Protein AF-A0A8I1MR79-F1 (afdb_monomer)

Nearest PDB structures (foldseek):
  5c51-assembly1_B  TM=3.462E-01  e=1.597E+00  Homo sapiens
  7t28-assembly1_A-2  TM=2.365E-01  e=3.158E+00  Bacillus phage BSP38
  7eot-assembly1_D  TM=2.233E-01  e=5.450E+00  Homo sapiens

Foldseek 3Di:
DDDQDPVNVVVVVVVVVVVVCVVCVVLVVLLDDDDDDDDDDDPPDPPVCPPAFEAEEEDDDDDPSHDPVSVVVVVVVSVVPPGPYYHYHYPDDDDDDD

Structure (mmCIF, N/CA/C/O backbone):
data_AF-A0A8I1MR79-F1
#
_entry.id   AF-A0A8I1MR79-F1
#
loop_
_atom_site.group_PDB
_atom_site.id
_atom_site.type_symbol
_atom_site.label_atom_id
_atom_site.label_alt_id
_atom_site.label_comp_id
_atom_site.label_asym_id
_atom_site.label_entity_id
_atom_site.label_seq_id
_atom_site.pdbx_PDB_ins_code
_atom_site.Cartn_x
_atom_site.Cartn_y
_atom_site.Cartn_z
_atom_site.occupancy
_atom_site.B_iso_or_equiv
_atom_site.auth_seq_id
_atom_site.auth_comp_id
_atom_site.auth_asym_id
_atom_site.auth_atom_id
_atom_site.pdbx_PDB_model_num
ATOM 1 N N . MET A 1 1 ? 36.208 -1.123 -41.634 1.00 49.72 1 MET A N 1
ATOM 2 C CA . MET A 1 1 ? 35.415 -1.433 -40.419 1.00 49.72 1 MET A CA 1
ATOM 3 C C . MET A 1 1 ? 36.197 -0.966 -39.194 1.00 49.72 1 MET A C 1
ATOM 5 O O . MET A 1 1 ? 37.221 -1.564 -38.886 1.00 49.72 1 MET A O 1
ATOM 9 N N . GLN A 1 2 ? 35.803 0.132 -38.538 1.00 63.72 2 GLN A N 1
ATOM 10 C CA . GLN A 1 2 ? 36.476 0.576 -37.308 1.00 63.72 2 GLN A CA 1
ATOM 11 C C . GLN A 1 2 ? 36.187 -0.42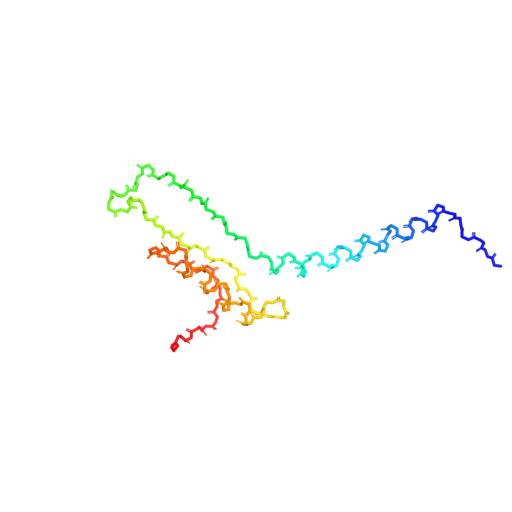8 -36.180 1.00 63.72 2 GLN A C 1
ATOM 13 O O . GLN A 1 2 ? 35.030 -0.647 -35.829 1.00 63.72 2 GLN A O 1
ATOM 18 N N . ARG A 1 3 ? 37.225 -1.069 -35.624 1.00 71.50 3 ARG A N 1
ATOM 19 C CA . ARG A 1 3 ? 37.076 -1.970 -34.470 1.00 71.50 3 ARG A CA 1
ATOM 20 C C . ARG A 1 3 ? 36.629 -1.158 -33.254 1.00 71.50 3 ARG A C 1
ATOM 22 O O . ARG A 1 3 ? 37.346 -0.269 -32.799 1.00 71.50 3 ARG A O 1
ATOM 29 N N . VAL A 1 4 ? 35.461 -1.482 -32.706 1.00 75.62 4 VAL A N 1
ATOM 30 C CA . VAL A 1 4 ? 35.004 -0.916 -31.434 1.00 75.62 4 VAL A CA 1
ATOM 31 C C . VAL A 1 4 ? 35.980 -1.360 -30.342 1.00 75.62 4 VAL A C 1
ATOM 33 O O . VAL A 1 4 ? 36.216 -2.550 -30.142 1.00 75.62 4 VAL A O 1
ATOM 36 N N . SER A 1 5 ? 36.591 -0.398 -29.647 1.00 88.62 5 SER A N 1
ATOM 37 C CA . SER A 1 5 ? 37.452 -0.688 -28.495 1.00 88.62 5 SER A CA 1
ATOM 38 C C . SER A 1 5 ? 36.642 -1.395 -27.407 1.00 88.62 5 SER A C 1
ATOM 40 O O . SER A 1 5 ? 35.521 -0.976 -27.116 1.00 88.62 5 SER A O 1
ATOM 42 N N . ARG A 1 6 ? 37.222 -2.414 -26.754 1.00 88.88 6 ARG A N 1
ATOM 43 C CA . ARG A 1 6 ? 36.589 -3.148 -25.637 1.00 88.88 6 ARG A CA 1
ATOM 44 C C . ARG A 1 6 ? 35.997 -2.202 -24.585 1.00 88.88 6 ARG A C 1
ATOM 46 O O . ARG A 1 6 ? 34.902 -2.444 -24.100 1.00 88.88 6 ARG A O 1
ATOM 53 N N . ARG A 1 7 ? 36.676 -1.083 -24.296 1.00 87.38 7 ARG A N 1
ATOM 54 C CA . ARG A 1 7 ? 36.195 -0.051 -23.359 1.00 87.38 7 ARG A CA 1
ATOM 55 C C . ARG A 1 7 ? 34.916 0.638 -23.839 1.00 87.38 7 ARG A C 1
ATOM 57 O O . ARG A 1 7 ? 34.013 0.854 -23.043 1.00 87.38 7 ARG A O 1
ATOM 64 N N . LYS A 1 8 ? 34.825 0.954 -25.136 1.00 87.88 8 LYS A N 1
ATOM 65 C CA . LYS A 1 8 ? 33.624 1.555 -25.738 1.00 87.88 8 LYS A CA 1
ATOM 66 C C . LYS A 1 8 ? 32.466 0.560 -25.763 1.00 87.88 8 LYS A C 1
ATOM 68 O O . LYS A 1 8 ? 31.358 0.938 -25.418 1.00 87.88 8 LYS A O 1
ATOM 73 N N . PHE A 1 9 ? 32.739 -0.704 -26.088 1.00 90.50 9 PHE A N 1
ATOM 74 C CA . PHE A 1 9 ? 31.735 -1.769 -26.076 1.00 90.50 9 PHE A CA 1
ATOM 75 C C . PHE A 1 9 ? 31.163 -2.009 -24.670 1.00 90.50 9 PHE A C 1
ATOM 77 O O . PHE A 1 9 ? 29.950 -2.001 -24.488 1.00 90.50 9 PHE A O 1
ATOM 84 N N . VAL A 1 10 ? 32.028 -2.135 -23.655 1.00 93.88 10 VAL A N 1
ATOM 85 C CA . VAL A 1 10 ? 31.600 -2.260 -22.250 1.00 93.88 10 VAL A CA 1
ATOM 86 C C . VAL A 1 10 ? 30.831 -1.017 -21.802 1.00 93.88 10 VAL A C 1
ATOM 88 O O . VAL A 1 10 ? 29.766 -1.148 -21.208 1.00 93.88 10 VAL A O 1
ATOM 91 N N . GLY A 1 11 ? 31.318 0.182 -22.135 1.00 93.69 11 GLY A N 1
ATOM 92 C CA . GLY A 1 11 ? 30.618 1.431 -21.826 1.00 93.69 11 GLY A CA 1
ATOM 93 C C . GLY A 1 11 ? 29.222 1.509 -22.454 1.00 93.69 11 GLY A C 1
ATOM 94 O O . GLY A 1 11 ? 28.282 1.939 -21.794 1.00 93.69 11 GLY A O 1
ATOM 95 N N . GLN A 1 12 ? 29.058 1.035 -23.692 1.00 93.31 12 GLN A N 1
ATOM 96 C CA . GLN A 1 12 ? 27.758 0.969 -24.366 1.00 93.31 12 GLN A CA 1
ATOM 97 C C . GLN A 1 12 ? 26.809 -0.024 -23.694 1.00 93.31 12 GLN A C 1
ATOM 99 O O . GLN A 1 12 ? 25.655 0.322 -23.461 1.00 93.31 12 GLN A O 1
ATOM 104 N N . ILE A 1 13 ? 27.287 -1.221 -23.335 1.00 96.12 13 ILE A N 1
ATOM 105 C CA . ILE A 1 13 ? 26.470 -2.206 -22.609 1.00 96.12 13 ILE A CA 1
ATOM 106 C C . ILE A 1 13 ? 26.017 -1.637 -21.265 1.00 96.12 13 ILE A C 1
ATOM 108 O O . ILE A 1 13 ? 24.831 -1.685 -20.953 1.00 96.12 13 ILE A O 1
ATOM 112 N N . LEU A 1 14 ? 26.934 -1.056 -20.485 1.00 95.69 14 LEU A N 1
ATOM 113 C CA . LEU A 1 14 ? 26.595 -0.450 -19.196 1.00 95.69 14 LEU A CA 1
ATOM 114 C C . LEU A 1 14 ? 25.583 0.691 -19.355 1.00 95.69 14 LEU A C 1
ATOM 116 O O . LEU A 1 14 ? 24.629 0.766 -18.585 1.00 95.69 14 LEU A O 1
ATOM 120 N N . GLY A 1 15 ? 25.751 1.531 -20.380 1.00 95.75 15 GLY A N 1
ATOM 121 C CA . GLY A 1 15 ? 24.813 2.607 -20.694 1.00 95.75 15 GLY A CA 1
ATOM 122 C C . GLY A 1 15 ? 23.410 2.094 -21.025 1.00 95.75 15 GLY A C 1
ATOM 123 O O . GLY A 1 15 ? 22.434 2.564 -20.445 1.00 95.75 15 GLY A O 1
ATOM 124 N N . VAL A 1 16 ? 23.297 1.093 -21.904 1.00 95.94 16 VAL A N 1
ATOM 125 C CA . VAL A 1 16 ? 22.002 0.494 -22.278 1.00 95.94 16 VAL A CA 1
ATOM 126 C C . VAL A 1 16 ? 21.325 -0.160 -21.074 1.00 95.94 16 VAL A C 1
ATOM 128 O O . VAL A 1 16 ? 20.128 0.042 -20.855 1.00 95.94 16 VAL A O 1
ATOM 131 N N . THR A 1 17 ? 22.078 -0.901 -20.261 1.00 95.06 17 THR A N 1
ATOM 132 C CA . THR A 1 17 ? 21.553 -1.534 -19.047 1.00 95.06 17 THR A CA 1
ATOM 133 C C . THR A 1 17 ? 21.031 -0.494 -18.058 1.00 95.06 17 THR A C 1
ATOM 135 O O . THR A 1 17 ? 19.923 -0.647 -17.549 1.00 95.06 17 THR A O 1
ATOM 138 N N . ALA A 1 18 ? 21.779 0.589 -17.825 1.00 94.81 18 ALA A N 1
ATOM 139 C CA . ALA A 1 18 ? 21.365 1.656 -16.916 1.00 94.81 18 ALA A CA 1
ATOM 140 C C . ALA A 1 18 ? 20.074 2.347 -17.385 1.00 94.81 18 ALA A C 1
ATOM 142 O O . ALA A 1 18 ? 19.155 2.530 -16.589 1.00 94.81 18 ALA A O 1
ATOM 143 N N . ILE A 1 19 ? 19.968 2.667 -18.680 1.00 95.75 19 ILE A N 1
ATOM 144 C CA . ILE A 1 19 ? 18.758 3.270 -19.263 1.00 95.75 19 ILE A CA 1
ATOM 145 C C . ILE A 1 19 ? 17.559 2.330 -19.112 1.00 95.75 19 ILE A C 1
ATOM 147 O O . ILE A 1 19 ? 16.478 2.759 -18.71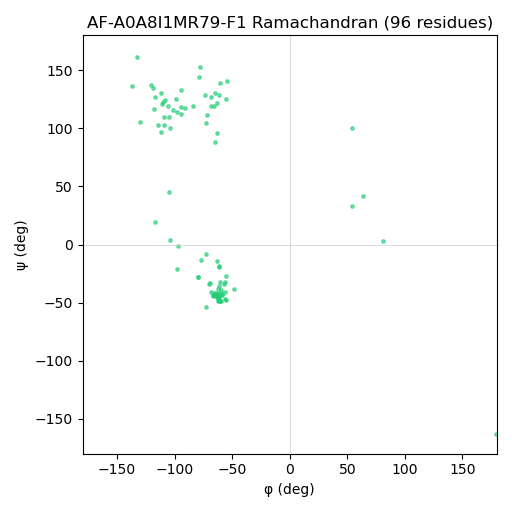1 1.00 95.75 19 ILE A O 1
ATOM 151 N N . THR A 1 20 ? 17.753 1.042 -19.396 1.00 93.81 20 THR A N 1
ATOM 152 C CA . THR A 1 20 ? 16.687 0.036 -19.305 1.00 93.81 20 THR A CA 1
ATOM 153 C C . THR A 1 20 ? 16.205 -0.130 -17.865 1.00 93.81 20 THR A C 1
ATOM 155 O O . THR A 1 20 ? 15.001 -0.143 -17.618 1.00 93.81 20 THR A O 1
ATOM 158 N N . ALA A 1 21 ? 17.129 -0.204 -16.904 1.00 91.38 21 ALA A N 1
ATOM 159 C CA . ALA A 1 21 ? 16.796 -0.284 -15.486 1.00 91.38 21 ALA A CA 1
ATOM 160 C C . ALA A 1 21 ? 16.035 0.963 -15.016 1.00 91.38 21 ALA A C 1
ATOM 162 O O . ALA A 1 21 ? 15.004 0.840 -14.359 1.00 91.38 21 ALA A O 1
ATOM 163 N N . PHE A 1 22 ? 16.492 2.154 -15.409 1.00 91.44 22 PHE A N 1
ATOM 164 C CA . PHE A 1 22 ? 15.841 3.413 -15.054 1.00 91.44 22 PHE A CA 1
ATOM 165 C C . PHE A 1 22 ? 14.422 3.517 -15.629 1.00 91.44 22 PHE A C 1
ATOM 167 O O . PHE A 1 22 ? 13.497 3.901 -14.920 1.00 91.44 22 PHE A O 1
ATOM 174 N N . ALA A 1 23 ? 14.222 3.117 -16.887 1.00 88.88 23 ALA A N 1
ATOM 175 C CA . ALA A 1 23 ? 12.902 3.103 -17.514 1.00 88.88 23 ALA A CA 1
ATOM 176 C C . ALA A 1 23 ? 11.968 2.029 -16.920 1.00 88.88 23 ALA A C 1
ATOM 178 O O . ALA A 1 23 ? 10.758 2.235 -16.843 1.00 88.88 23 ALA A O 1
ATOM 179 N N . GLY A 1 24 ? 12.515 0.886 -16.496 1.00 85.62 24 GLY A N 1
ATOM 180 C CA . GLY A 1 24 ? 11.750 -0.214 -15.906 1.00 85.62 24 GLY A CA 1
ATOM 181 C C . GLY A 1 24 ? 11.385 -0.010 -14.433 1.00 85.62 24 GLY A C 1
ATOM 182 O O . GLY A 1 24 ? 10.354 -0.519 -13.989 1.00 85.62 24 GLY A O 1
ATOM 183 N N . TYR A 1 25 ? 12.190 0.747 -13.681 1.00 83.81 25 TYR A N 1
ATOM 184 C CA . TYR A 1 25 ? 12.022 0.925 -12.237 1.00 83.81 25 TYR A CA 1
ATOM 185 C C . TYR A 1 25 ? 10.630 1.443 -11.833 1.00 83.81 25 TYR A C 1
ATOM 187 O O . TYR A 1 25 ? 10.010 0.807 -10.984 1.00 83.81 25 TYR A O 1
ATOM 195 N N . PRO A 1 26 ? 10.051 2.492 -12.456 1.00 77.50 26 PRO A N 1
ATOM 196 C CA . PRO A 1 26 ? 8.721 2.976 -12.077 1.00 77.50 26 PRO A CA 1
ATOM 197 C C . PRO A 1 26 ? 7.613 1.930 -12.268 1.00 77.50 26 PRO A C 1
ATOM 199 O O . PRO A 1 26 ? 6.679 1.848 -11.472 1.00 77.50 26 PRO A O 1
ATOM 202 N N . VAL A 1 27 ? 7.717 1.097 -13.309 1.00 79.44 27 VAL A N 1
ATOM 203 C CA . VAL A 1 27 ? 6.750 0.020 -13.587 1.00 79.44 27 VAL A CA 1
ATOM 204 C C . VAL A 1 27 ? 6.862 -1.100 -12.554 1.00 79.44 27 VAL A C 1
ATOM 206 O O . VAL A 1 27 ? 5.86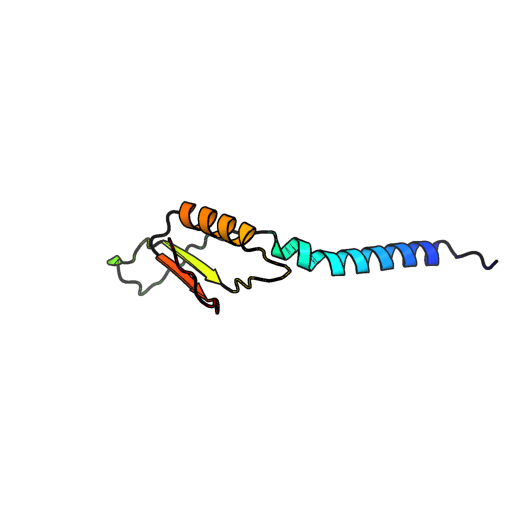3 -1.731 -12.211 1.00 79.44 27 VAL A O 1
ATOM 209 N N . TRP A 1 28 ? 8.075 -1.358 -12.068 1.00 79.56 28 TRP A N 1
ATOM 210 C CA . TRP A 1 28 ? 8.317 -2.323 -11.006 1.00 79.56 28 TRP A CA 1
ATOM 211 C C . TRP A 1 28 ? 7.837 -1.782 -9.654 1.00 79.56 28 TRP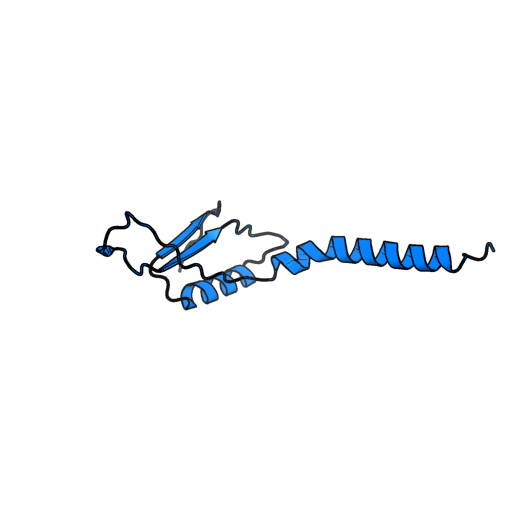 A C 1
ATOM 213 O O . TRP A 1 28 ? 6.993 -2.413 -9.024 1.00 79.56 28 TRP A O 1
ATOM 223 N N . GLU A 1 29 ? 8.280 -0.590 -9.254 1.00 77.44 29 GLU A N 1
ATOM 224 C CA . GLU A 1 29 ? 7.977 0.036 -7.959 1.00 77.44 29 GLU A CA 1
ATOM 225 C C . GLU A 1 29 ? 6.465 0.164 -7.717 1.00 77.44 29 GLU A C 1
ATOM 227 O O . GLU A 1 29 ? 5.946 -0.264 -6.689 1.00 77.44 29 GLU A O 1
ATOM 232 N N . THR A 1 30 ? 5.716 0.643 -8.715 1.00 71.00 30 THR A N 1
ATOM 233 C CA . THR A 1 30 ? 4.256 0.856 -8.610 1.00 71.00 30 THR A CA 1
ATOM 234 C C . THR A 1 30 ? 3.439 -0.420 -8.374 1.00 71.00 30 THR A C 1
ATOM 236 O O . THR A 1 30 ? 2.266 -0.344 -8.003 1.00 71.00 30 THR A O 1
ATOM 239 N N . ARG A 1 31 ? 4.036 -1.602 -8.568 1.00 74.62 31 ARG A N 1
ATOM 240 C CA . ARG A 1 31 ? 3.387 -2.908 -8.366 1.00 74.62 31 ARG A CA 1
ATOM 241 C C . ARG A 1 31 ? 3.672 -3.538 -7.003 1.00 74.62 31 ARG A C 1
ATOM 243 O O . ARG A 1 31 ? 3.149 -4.619 -6.735 1.00 74.62 31 ARG A O 1
ATOM 250 N N . HIS A 1 32 ? 4.473 -2.896 -6.156 1.00 78.12 32 HIS A N 1
ATOM 251 C CA . HIS A 1 32 ? 4.823 -3.418 -4.838 1.00 78.12 32 HIS A CA 1
ATOM 252 C C . HIS A 1 32 ? 4.049 -2.669 -3.753 1.00 78.12 32 HIS A C 1
ATOM 254 O O . HIS A 1 32 ? 4.408 -1.568 -3.348 1.00 78.12 32 HIS A O 1
ATOM 260 N N . LEU A 1 33 ? 2.964 -3.275 -3.260 1.00 80.00 33 LEU A N 1
ATOM 261 C CA . LEU A 1 33 ? 2.264 -2.766 -2.083 1.00 80.00 33 LEU A CA 1
ATOM 262 C C . LEU A 1 33 ? 3.120 -3.015 -0.836 1.00 80.00 33 LEU A C 1
ATOM 264 O O . LEU A 1 33 ? 3.270 -4.156 -0.394 1.00 80.00 33 LEU A O 1
ATOM 268 N N . LEU A 1 34 ? 3.626 -1.942 -0.239 1.00 86.00 34 LEU A N 1
ATOM 269 C CA . LEU A 1 34 ? 4.309 -1.987 1.049 1.00 86.00 34 LEU A CA 1
ATOM 270 C C . LEU A 1 34 ? 3.321 -1.677 2.178 1.00 86.00 34 LEU A C 1
ATOM 272 O O . LEU A 1 34 ? 2.549 -0.724 2.103 1.00 86.00 34 LEU A O 1
ATOM 276 N N . ILE A 1 35 ? 3.345 -2.491 3.236 1.00 89.56 35 ILE A N 1
ATOM 277 C CA . ILE A 1 35 ? 2.518 -2.295 4.432 1.00 89.56 35 ILE A CA 1
ATOM 278 C C . ILE A 1 35 ? 3.433 -1.869 5.572 1.00 89.56 35 ILE A C 1
ATOM 280 O O . ILE A 1 35 ? 4.104 -2.700 6.184 1.00 89.56 35 ILE A O 1
ATOM 284 N N . ASN A 1 36 ? 3.419 -0.576 5.881 1.00 91.69 36 ASN A N 1
ATOM 285 C CA . ASN A 1 36 ? 4.194 -0.017 6.980 1.00 91.69 36 ASN A CA 1
ATOM 286 C C . ASN A 1 36 ? 3.320 0.061 8.235 1.00 91.69 36 ASN A C 1
ATOM 288 O O . ASN A 1 36 ? 2.301 0.749 8.249 1.00 91.69 36 ASN A O 1
ATOM 292 N N . ARG A 1 37 ? 3.710 -0.654 9.296 1.00 92.69 37 ARG A N 1
ATOM 293 C CA . ARG A 1 37 ? 3.040 -0.594 10.602 1.00 92.69 37 ARG A CA 1
ATOM 294 C C . ARG A 1 37 ? 3.807 0.361 11.505 1.00 92.69 37 ARG A C 1
ATOM 296 O O . ARG A 1 37 ? 4.948 0.082 11.859 1.00 92.69 37 ARG A O 1
ATOM 303 N N . LEU A 1 38 ? 3.178 1.474 11.860 1.00 93.44 38 LEU A N 1
ATOM 304 C CA . LEU A 1 38 ? 3.771 2.511 12.697 1.00 93.44 38 LEU A CA 1
ATOM 305 C C . LEU A 1 38 ? 2.973 2.632 13.993 1.00 93.44 38 LEU A C 1
ATOM 307 O O . LEU A 1 38 ? 1.757 2.812 13.958 1.00 93.44 38 LEU A O 1
ATOM 311 N N . SER A 1 39 ? 3.667 2.555 15.125 1.00 93.19 39 SER A N 1
ATOM 312 C CA . SER A 1 39 ? 3.100 2.874 16.435 1.00 93.19 39 SER A CA 1
ATOM 313 C C . SER A 1 39 ? 3.417 4.329 16.752 1.00 93.19 39 SER A C 1
ATOM 315 O O . SER A 1 39 ? 4.580 4.687 16.930 1.00 93.19 39 SER A O 1
ATOM 317 N N . VAL A 1 40 ? 2.391 5.174 16.792 1.00 92.31 40 VAL A N 1
ATOM 318 C CA . VAL A 1 40 ? 2.534 6.615 17.032 1.00 92.31 40 VAL A CA 1
ATOM 319 C C . VAL A 1 40 ? 2.078 6.921 18.456 1.00 92.31 40 VAL A C 1
ATOM 321 O O . VAL A 1 40 ? 0.921 6.692 18.799 1.00 92.31 40 VAL A O 1
ATOM 324 N N . ALA A 1 41 ? 2.978 7.447 19.289 1.00 91.62 41 ALA A N 1
ATOM 325 C CA . ALA A 1 41 ? 2.631 7.926 20.624 1.00 91.62 41 ALA A CA 1
ATOM 326 C C . ALA A 1 41 ? 2.100 9.362 20.537 1.00 91.62 41 ALA A C 1
ATOM 328 O O . ALA A 1 41 ? 2.804 10.268 20.093 1.00 91.62 41 ALA A O 1
ATOM 329 N N . LEU A 1 42 ? 0.855 9.570 20.964 1.00 91.94 42 LEU A N 1
ATOM 330 C CA . LEU A 1 42 ? 0.192 10.872 20.951 1.00 91.94 42 LEU A CA 1
ATOM 331 C C . LEU A 1 42 ? -0.064 11.325 22.399 1.00 91.94 42 LEU A C 1
ATOM 333 O O . LEU A 1 42 ? -1.018 10.852 23.013 1.00 91.94 42 LEU A O 1
ATOM 337 N N . PRO A 1 43 ? 0.738 12.257 22.956 1.00 90.75 43 PRO A N 1
ATOM 338 C CA . PRO A 1 43 ? 0.671 12.629 24.379 1.00 90.75 43 PRO A CA 1
ATOM 339 C C . PRO A 1 43 ? -0.664 13.220 24.847 1.00 90.75 43 PRO A C 1
ATOM 341 O O . PRO A 1 43 ? -0.921 13.293 26.041 1.00 90.75 43 PRO A O 1
ATOM 344 N N . ARG A 1 44 ? -1.493 13.697 23.914 1.00 93.44 44 ARG A N 1
ATOM 345 C CA . ARG A 1 44 ? -2.792 14.334 24.189 1.00 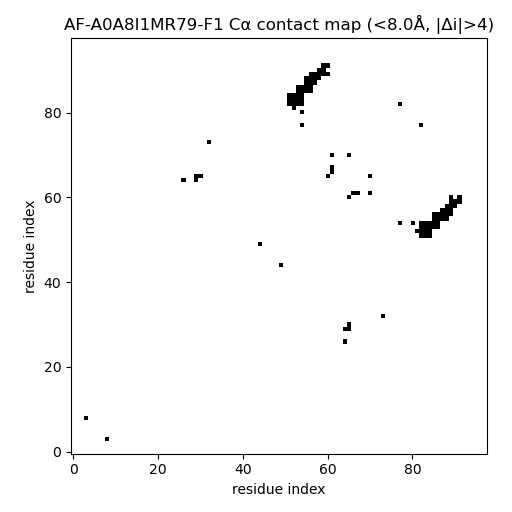93.44 44 ARG A CA 1
ATOM 346 C C . ARG A 1 44 ? -3.963 13.555 23.590 1.00 93.44 44 ARG A C 1
ATOM 348 O O . ARG A 1 44 ? -5.018 14.135 23.348 1.00 93.44 44 ARG A O 1
ATOM 355 N N . LEU A 1 45 ? -3.761 12.278 23.272 1.00 91.62 45 LEU A N 1
ATOM 356 C CA . LEU A 1 45 ? -4.830 11.441 22.743 1.00 91.62 45 LEU A CA 1
ATOM 357 C C . LEU A 1 45 ? -5.805 11.081 23.876 1.00 91.62 45 LEU A C 1
ATOM 359 O O . LEU A 1 45 ? -5.349 10.608 24.916 1.00 91.62 45 LEU A O 1
ATOM 363 N N . PRO A 1 46 ? -7.122 11.287 23.697 1.00 93.81 46 PRO A N 1
ATOM 364 C CA . PRO A 1 46 ? -8.116 10.813 24.653 1.00 93.81 46 PRO A CA 1
ATOM 365 C C . PRO A 1 46 ? -7.970 9.310 24.905 1.00 93.81 46 PRO A C 1
ATOM 367 O O . PRO A 1 46 ? -7.760 8.548 23.961 1.00 93.81 46 PRO A O 1
ATOM 370 N N . GLU A 1 47 ? -8.139 8.872 26.155 1.00 90.38 47 GLU A N 1
ATOM 371 C CA . GLU A 1 47 ? -8.009 7.453 26.527 1.00 90.38 47 GLU A CA 1
ATOM 372 C C . GLU A 1 47 ? -8.943 6.541 25.721 1.00 90.38 47 GLU A C 1
ATOM 374 O O . GLU A 1 47 ? -8.567 5.423 25.377 1.00 90.38 47 GLU A O 1
ATOM 379 N N . SER A 1 48 ? -10.122 7.043 25.338 1.00 92.75 48 SER A N 1
ATOM 380 C CA . SER A 1 48 ? -11.090 6.326 24.500 1.00 92.75 48 SER A CA 1
ATOM 381 C C . SER A 1 48 ? -10.573 5.966 23.103 1.00 92.75 48 SER A C 1
ATOM 383 O O . SER A 1 48 ? -11.143 5.091 22.459 1.00 92.75 48 SER A O 1
ATOM 385 N N . LEU A 1 49 ? -9.514 6.628 22.626 1.00 90.81 49 LEU A N 1
ATOM 386 C CA . LEU A 1 49 ? -8.866 6.357 21.339 1.00 90.81 49 LEU A CA 1
ATOM 387 C C . LEU A 1 49 ? -7.541 5.596 21.501 1.00 90.81 49 LEU A C 1
ATOM 389 O O . LEU A 1 49 ? -6.834 5.366 20.517 1.00 90.81 49 LEU A O 1
ATOM 393 N N . SER A 1 50 ? -7.181 5.204 22.726 1.00 91.88 50 SER A N 1
ATOM 394 C CA . SER A 1 50 ? -5.986 4.404 22.976 1.00 91.88 50 SER A CA 1
ATOM 395 C C . SER A 1 50 ? -6.089 3.052 22.268 1.00 91.88 50 SER A C 1
ATOM 397 O O . SER A 1 50 ? -7.078 2.335 22.398 1.00 91.88 50 SER A O 1
ATOM 399 N N . GLY A 1 51 ? -5.059 2.706 21.495 1.00 91.38 51 GLY A N 1
ATOM 400 C CA . GLY A 1 51 ? -5.021 1.461 20.724 1.00 91.38 51 GLY A CA 1
ATOM 401 C C . GLY A 1 51 ? -5.782 1.489 19.394 1.00 91.38 51 GLY A C 1
ATOM 402 O O . GLY A 1 51 ? -5.786 0.464 18.712 1.00 91.38 51 GLY A O 1
ATOM 403 N N . LEU A 1 52 ? -6.361 2.632 19.000 1.00 92.81 52 LEU A N 1
ATOM 404 C CA . LEU A 1 52 ? -7.018 2.809 17.703 1.00 92.81 52 LEU A CA 1
ATOM 405 C C . LEU A 1 52 ? -6.070 2.453 16.547 1.00 92.81 52 LEU A C 1
ATOM 407 O O . LEU A 1 52 ? -4.986 3.028 16.409 1.00 92.81 52 LEU A O 1
ATOM 411 N N . LYS A 1 53 ? -6.500 1.540 15.674 1.00 93.00 53 LYS A N 1
ATOM 412 C CA . LYS A 1 53 ? -5.762 1.137 14.473 1.00 93.00 53 LYS A CA 1
ATOM 413 C C . LYS A 1 53 ? -6.347 1.815 13.246 1.00 93.00 53 LYS A C 1
ATOM 415 O O . LYS A 1 53 ? -7.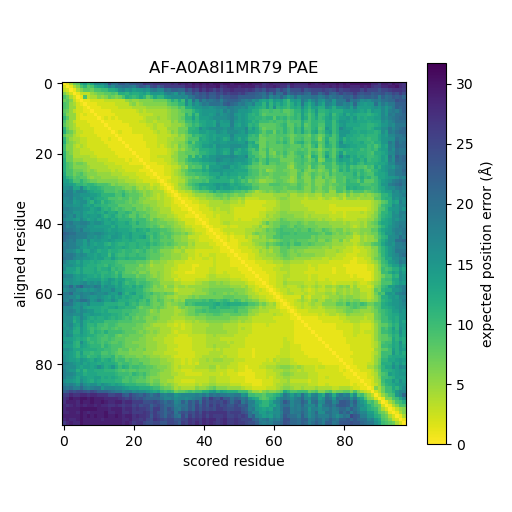467 1.524 12.834 1.00 93.00 53 LYS A O 1
ATOM 420 N N . ILE A 1 54 ? -5.550 2.671 12.613 1.00 92.00 54 ILE A N 1
ATOM 421 C CA . ILE A 1 54 ? -5.932 3.363 11.380 1.00 92.00 54 ILE A CA 1
ATOM 422 C C . ILE A 1 54 ? -5.134 2.784 10.212 1.00 92.00 54 ILE A C 1
ATOM 424 O O . ILE A 1 54 ? -3.903 2.783 10.235 1.00 92.00 54 ILE A O 1
ATOM 428 N N . ALA A 1 55 ? -5.827 2.322 9.173 1.00 92.69 55 ALA A N 1
ATOM 429 C CA . ALA A 1 55 ? -5.221 2.056 7.875 1.00 92.69 55 ALA A CA 1
ATOM 430 C C . ALA A 1 55 ? -5.321 3.320 7.015 1.00 92.69 55 ALA A C 1
ATOM 432 O O . ALA A 1 55 ? -6.417 3.784 6.708 1.00 92.69 55 ALA A O 1
ATOM 433 N N . PHE A 1 56 ? -4.178 3.879 6.628 1.00 91.19 56 PHE A N 1
ATOM 434 C CA . PHE A 1 56 ? -4.111 5.081 5.802 1.00 91.19 56 PHE A CA 1
ATOM 435 C C . PHE A 1 56 ? -3.602 4.729 4.405 1.00 91.19 56 PHE A C 1
ATOM 437 O O . PHE A 1 56 ? -2.516 4.167 4.269 1.00 91.19 56 PHE A O 1
ATOM 444 N N . LEU A 1 57 ? -4.385 5.046 3.375 1.00 88.50 57 LEU A N 1
ATOM 445 C CA . LEU A 1 57 ? -4.005 4.867 1.978 1.00 88.50 57 LEU A CA 1
ATOM 446 C C . LEU A 1 57 ? -3.995 6.238 1.302 1.00 88.50 57 LEU A C 1
ATOM 448 O O . LEU A 1 57 ? -4.935 7.017 1.449 1.00 88.50 57 LEU A O 1
ATOM 452 N N . ALA A 1 58 ? -2.959 6.520 0.524 1.00 85.88 58 ALA A N 1
ATOM 453 C CA . ALA A 1 58 ? -2.802 7.776 -0.201 1.00 85.88 58 ALA A CA 1
ATOM 454 C C . ALA A 1 58 ? -2.401 7.513 -1.656 1.00 85.88 58 ALA A C 1
ATOM 456 O O . ALA A 1 58 ? -1.959 6.414 -1.992 1.00 85.88 58 ALA A O 1
ATOM 457 N N . ASP A 1 59 ? -2.595 8.522 -2.509 1.00 81.88 59 ASP A N 1
ATOM 458 C CA . ASP A 1 59 ? -2.074 8.582 -3.882 1.00 81.88 59 ASP A CA 1
ATOM 459 C C . ASP A 1 59 ? -2.427 7.387 -4.785 1.00 81.88 59 ASP A C 1
ATOM 461 O O . ASP A 1 59 ? -1.691 7.026 -5.707 1.00 81.88 59 ASP A O 1
ATOM 465 N N . ILE A 1 60 ? -3.607 6.797 -4.577 1.00 81.00 60 ILE A N 1
ATOM 466 C CA . ILE A 1 60 ? -4.142 5.757 -5.457 1.00 81.00 60 ILE A CA 1
ATOM 467 C C . ILE A 1 60 ? -4.596 6.396 -6.775 1.00 81.00 60 ILE A C 1
ATOM 469 O O . ILE A 1 60 ? -5.665 6.998 -6.851 1.00 81.00 60 ILE A O 1
ATOM 473 N N . HIS A 1 61 ? -3.812 6.205 -7.833 1.00 79.31 61 HIS A N 1
ATOM 474 C CA . HIS A 1 61 ? -4.119 6.697 -9.176 1.00 79.31 61 HIS A CA 1
ATOM 475 C C . HIS A 1 61 ? -4.415 5.530 -10.115 1.00 79.31 61 HIS A C 1
ATOM 477 O O . HIS A 1 61 ? -3.504 4.906 -10.656 1.00 79.31 61 HIS A O 1
ATOM 483 N N . VAL A 1 62 ? -5.698 5.221 -10.313 1.00 80.62 62 VAL A N 1
ATOM 484 C CA . VAL A 1 62 ? -6.114 4.196 -11.282 1.00 80.62 62 VAL A CA 1
ATOM 485 C C . VAL A 1 62 ? -5.819 4.691 -12.6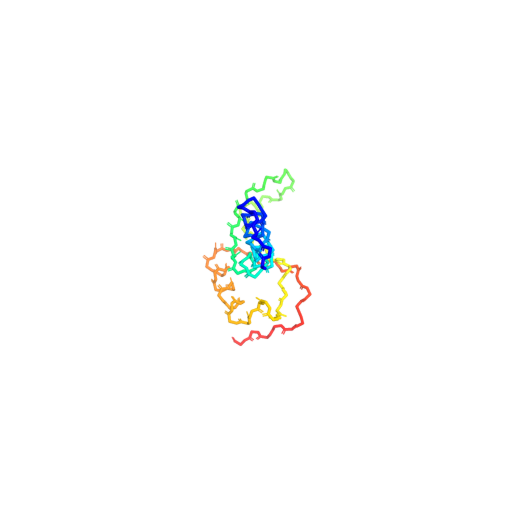98 1.00 80.62 62 VAL A C 1
ATOM 487 O O . VAL A 1 62 ? -6.250 5.775 -13.085 1.00 80.62 62 VAL A O 1
ATOM 490 N N . GLY A 1 63 ? -5.098 3.892 -13.483 1.00 76.25 63 GLY A N 1
ATOM 491 C CA . GLY A 1 63 ? -4.647 4.291 -14.814 1.00 76.25 63 GLY A CA 1
ATOM 492 C C . GLY A 1 63 ? -3.814 3.211 -15.510 1.00 76.25 63 GLY A C 1
ATOM 493 O O . GLY A 1 63 ? -3.829 2.056 -15.083 1.00 76.25 63 GLY A O 1
ATOM 494 N N . PRO A 1 64 ? -3.052 3.563 -16.563 1.00 74.94 64 PRO A N 1
ATOM 495 C CA . PRO A 1 64 ? -2.252 2.608 -17.343 1.00 74.94 64 PRO A CA 1
ATOM 496 C C . PRO A 1 64 ? -1.270 1.773 -16.508 1.00 74.94 64 PRO A C 1
ATOM 498 O O . PRO A 1 64 ? -0.941 0.647 -16.875 1.00 74.94 64 PRO A O 1
ATOM 501 N N . PHE A 1 65 ? -0.824 2.314 -15.372 1.00 72.81 65 PHE A N 1
ATOM 502 C CA . PHE A 1 65 ? 0.150 1.679 -14.485 1.00 72.81 65 PHE A CA 1
ATOM 503 C C . PHE A 1 65 ? -0.487 0.949 -13.291 1.00 72.81 65 PHE A C 1
ATOM 505 O O . PHE A 1 65 ? 0.122 0.024 -12.758 1.00 72.81 65 PHE A O 1
ATOM 512 N N . LEU A 1 66 ? -1.725 1.294 -12.910 1.00 78.25 66 LEU A N 1
ATOM 513 C CA . LEU A 1 66 ? -2.433 0.704 -11.770 1.00 78.25 66 LEU A CA 1
ATOM 514 C C . LEU A 1 66 ? -3.836 0.258 -12.185 1.00 78.25 66 LEU A C 1
ATOM 516 O O . LEU A 1 66 ? -4.752 1.061 -12.373 1.00 78.25 66 LEU A O 1
ATOM 520 N N . SER A 1 67 ? -4.000 -1.056 -12.330 1.00 83.50 67 SER A N 1
ATOM 521 C CA . SER A 1 67 ? -5.261 -1.651 -12.775 1.00 83.50 67 SER A CA 1
ATOM 522 C C . SER A 1 67 ? -6.304 -1.721 -11.657 1.00 83.50 67 SER A C 1
ATOM 524 O O . SER A 1 67 ? -5.979 -1.916 -10.485 1.00 83.50 67 SER A O 1
ATOM 526 N N . VAL A 1 68 ? -7.585 -1.696 -12.034 1.00 86.19 68 VAL A N 1
ATOM 527 C CA . VAL A 1 68 ? -8.707 -1.945 -11.108 1.00 86.19 68 VAL A CA 1
ATOM 528 C C . VAL A 1 68 ? -8.589 -3.317 -10.432 1.00 86.19 68 VAL A C 1
ATOM 530 O O . VAL A 1 68 ? -8.944 -3.470 -9.266 1.00 86.19 68 VAL A O 1
ATOM 533 N N . ARG A 1 69 ? -8.056 -4.326 -11.137 1.00 87.31 69 ARG A N 1
ATOM 534 C CA . ARG A 1 69 ? -7.812 -5.659 -10.568 1.00 87.31 69 ARG A CA 1
ATOM 535 C C . ARG A 1 69 ? -6.799 -5.604 -9.424 1.00 87.31 69 ARG A C 1
ATOM 537 O O . ARG A 1 69 ? -7.035 -6.222 -8.393 1.00 87.31 69 ARG A O 1
ATOM 544 N N . TYR A 1 70 ? -5.702 -4.874 -9.605 1.00 85.88 70 TYR A N 1
ATOM 545 C CA . TYR A 1 70 ? -4.704 -4.685 -8.554 1.00 85.88 70 TYR A CA 1
ATOM 546 C C . TYR A 1 70 ? -5.282 -3.891 -7.380 1.00 85.88 70 TYR A C 1
ATOM 548 O O . TYR A 1 70 ? -5.119 -4.296 -6.236 1.00 85.88 70 TYR A O 1
ATOM 556 N N . LEU A 1 71 ? -6.061 -2.837 -7.651 1.00 87.12 71 LEU A N 1
ATOM 557 C CA . LEU A 1 71 ? -6.745 -2.083 -6.598 1.00 87.12 71 LEU A CA 1
ATOM 558 C C . LEU A 1 71 ? -7.646 -2.977 -5.732 1.00 87.12 71 LEU A C 1
ATOM 560 O O . LEU A 1 71 ? -7.637 -2.838 -4.514 1.00 87.12 71 LEU A O 1
ATOM 564 N N . ARG A 1 72 ? -8.376 -3.932 -6.324 1.00 89.50 72 ARG A N 1
ATOM 565 C CA . ARG A 1 72 ? -9.159 -4.906 -5.542 1.00 89.50 72 ARG A CA 1
ATOM 566 C C . ARG A 1 72 ? -8.280 -5.724 -4.596 1.00 89.50 72 ARG A C 1
ATOM 568 O O . ARG A 1 72 ? -8.624 -5.850 -3.432 1.00 89.50 72 ARG A O 1
ATOM 575 N N . GLN A 1 73 ? -7.116 -6.186 -5.054 1.00 89.81 73 GLN A N 1
ATOM 576 C CA . GLN A 1 73 ? -6.168 -6.908 -4.195 1.00 89.81 73 GLN A CA 1
ATOM 577 C C . GLN A 1 73 ? -5.650 -6.035 -3.044 1.00 89.81 73 GLN A C 1
ATOM 579 O O . GLN A 1 73 ? -5.504 -6.523 -1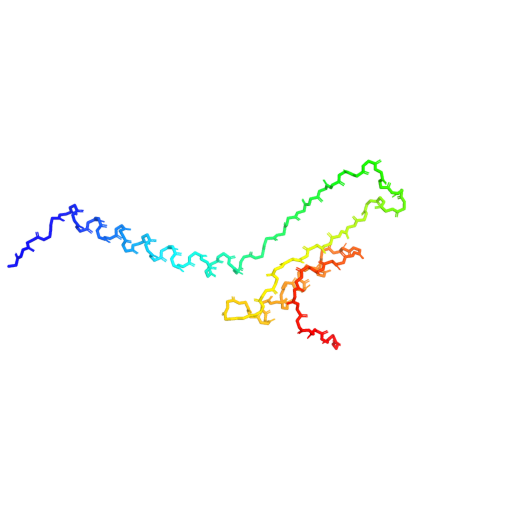.926 1.00 89.81 73 GLN A O 1
ATOM 584 N N . VAL A 1 74 ? -5.399 -4.744 -3.295 1.00 88.69 74 VAL A N 1
ATOM 585 C CA . VAL A 1 74 ? -5.021 -3.786 -2.243 1.00 88.69 74 VAL A CA 1
ATOM 586 C C . VAL A 1 74 ? -6.149 -3.645 -1.220 1.00 88.69 74 VAL A C 1
ATOM 588 O O . VAL A 1 74 ? -5.888 -3.729 -0.023 1.00 88.69 74 VAL A O 1
ATOM 591 N N . VAL A 1 75 ? -7.395 -3.484 -1.676 1.00 89.62 75 VAL A N 1
ATOM 592 C CA . VAL A 1 75 ? -8.581 -3.386 -0.808 1.00 89.62 75 VAL A CA 1
ATOM 593 C C . VAL A 1 75 ? -8.745 -4.645 0.042 1.00 89.62 75 VAL A C 1
ATOM 595 O O . VAL A 1 75 ? -8.867 -4.536 1.259 1.00 89.62 75 VAL A O 1
ATOM 598 N N . ASP A 1 76 ? -8.671 -5.832 -0.561 1.00 91.81 76 ASP A N 1
ATOM 599 C CA . ASP A 1 76 ? -8.765 -7.106 0.160 1.00 91.81 76 ASP A CA 1
ATOM 600 C C . ASP A 1 76 ? -7.665 -7.218 1.224 1.00 91.81 76 ASP A C 1
ATOM 602 O O . ASP A 1 76 ? -7.912 -7.610 2.369 1.00 91.81 76 ASP A O 1
ATOM 606 N N . ARG A 1 77 ? -6.440 -6.805 0.877 1.00 91.19 77 ARG A N 1
ATOM 607 C CA . ARG A 1 77 ? -5.311 -6.825 1.805 1.00 91.19 77 ARG A CA 1
ATOM 608 C C . ARG A 1 77 ? -5.503 -5.847 2.958 1.00 91.19 77 ARG A C 1
ATOM 610 O O . ARG A 1 77 ? -5.237 -6.222 4.096 1.00 91.19 77 ARG A O 1
ATOM 617 N N . VAL A 1 78 ? -5.973 -4.633 2.693 1.00 91.06 78 VAL A N 1
ATOM 618 C CA . VAL A 1 78 ? -6.241 -3.618 3.721 1.00 91.06 78 VAL A CA 1
ATOM 619 C C . VAL A 1 78 ? -7.368 -4.056 4.647 1.00 91.06 78 VAL A C 1
ATOM 621 O O . VAL A 1 78 ? -7.207 -3.974 5.862 1.00 91.06 78 VAL A O 1
ATOM 624 N N . ASN A 1 79 ? -8.453 -4.609 4.104 1.00 91.31 79 ASN A N 1
ATOM 625 C CA . ASN A 1 79 ? -9.555 -5.139 4.906 1.00 91.31 79 ASN A CA 1
ATOM 626 C C . ASN A 1 79 ? -9.088 -6.274 5.835 1.00 91.31 79 ASN A C 1
ATOM 628 O O . ASN A 1 79 ? -9.571 -6.395 6.957 1.00 91.31 79 ASN A O 1
ATOM 632 N N . SER A 1 80 ? -8.087 -7.060 5.420 1.00 92.62 80 SER A N 1
ATOM 633 C CA . SER A 1 80 ? -7.488 -8.104 6.264 1.00 92.62 80 SER A CA 1
ATOM 634 C C . SER A 1 80 ? -6.595 -7.587 7.407 1.00 92.62 80 SER A C 1
ATOM 636 O O . SER A 1 80 ? -6.170 -8.378 8.247 1.00 92.62 80 SER A O 1
ATOM 638 N N . LEU A 1 81 ? -6.284 -6.283 7.474 1.00 90.25 81 LEU A N 1
ATOM 639 C CA . LEU A 1 81 ? -5.405 -5.723 8.513 1.00 90.25 81 LEU A CA 1
ATOM 640 C C . LEU A 1 81 ? -6.083 -5.557 9.878 1.00 90.25 81 LEU A C 1
ATOM 642 O O . LEU A 1 81 ? -5.368 -5.344 10.861 1.00 90.25 81 LEU A O 1
ATOM 646 N N . GLY A 1 82 ? -7.416 -5.652 9.942 1.00 89.75 82 GLY A N 1
ATOM 647 C CA . GLY A 1 82 ? -8.183 -5.449 11.173 1.00 89.75 82 GLY A CA 1
ATOM 648 C C . GLY A 1 82 ? -8.051 -4.026 11.719 1.00 89.75 82 GLY A C 1
ATOM 649 O O . GLY A 1 82 ? -7.818 -3.850 12.913 1.00 89.75 82 GLY A O 1
ATOM 650 N N . ALA A 1 83 ? -8.094 -3.028 10.831 1.00 90.00 83 ALA A N 1
ATOM 651 C CA . ALA A 1 83 ? -8.122 -1.621 11.213 1.00 90.00 83 ALA A CA 1
ATOM 652 C C . ALA A 1 83 ? -9.536 -1.211 11.649 1.00 90.00 83 ALA A C 1
ATOM 654 O O . ALA A 1 83 ? -10.517 -1.654 11.055 1.00 90.00 83 ALA A O 1
ATOM 655 N N . ASP A 1 84 ? -9.619 -0.333 12.644 1.00 90.31 84 ASP A N 1
ATOM 656 C CA . ASP A 1 84 ? -10.878 0.225 13.145 1.00 90.31 84 ASP A CA 1
ATOM 657 C C . ASP A 1 84 ? -11.380 1.358 12.236 1.00 90.31 84 ASP A C 1
ATOM 659 O O . ASP A 1 84 ? -12.580 1.603 12.122 1.00 90.31 84 ASP A O 1
ATOM 663 N N . LEU A 1 85 ? -10.448 2.045 11.565 1.00 88.25 85 LEU A N 1
ATOM 664 C CA . LEU A 1 85 ? -10.725 3.127 10.626 1.00 88.25 85 LEU A CA 1
ATOM 665 C C . LEU A 1 85 ? -9.850 3.001 9.377 1.00 88.25 85 LEU A C 1
ATOM 667 O O . LEU A 1 85 ? -8.641 2.779 9.467 1.00 88.25 85 LEU A O 1
ATOM 671 N N . ILE A 1 86 ? -10.455 3.211 8.209 1.00 90.50 86 ILE A N 1
ATOM 672 C CA . ILE A 1 86 ? -9.745 3.324 6.934 1.00 90.50 86 ILE A CA 1
ATOM 673 C C . ILE A 1 86 ? -9.855 4.770 6.454 1.00 90.50 86 ILE A C 1
ATOM 675 O O . ILE A 1 86 ? -10.954 5.277 6.237 1.00 90.50 86 ILE A O 1
ATOM 679 N N . ALA A 1 87 ? -8.714 5.427 6.273 1.00 88.81 87 ALA A N 1
ATOM 680 C CA . ALA A 1 87 ? -8.619 6.786 5.761 1.00 88.81 87 ALA A CA 1
ATOM 681 C C . ALA A 1 87 ? -7.975 6.776 4.367 1.00 88.81 87 ALA A C 1
ATOM 683 O O . ALA A 1 87 ? -6.929 6.161 4.158 1.00 88.81 87 ALA A O 1
ATOM 684 N N . LEU A 1 88 ? -8.619 7.451 3.413 1.00 85.75 88 LEU A N 1
ATOM 685 C CA . LEU A 1 88 ? -8.201 7.520 2.013 1.00 85.75 88 LEU A CA 1
ATOM 686 C C . LEU A 1 88 ? -7.890 8.976 1.651 1.00 85.75 88 LEU A C 1
ATOM 688 O O . LEU A 1 88 ? -8.788 9.813 1.664 1.00 85.75 88 LEU A O 1
ATOM 692 N N . ASN A 1 89 ? -6.641 9.274 1.301 1.00 74.81 89 ASN A N 1
ATOM 693 C CA . ASN A 1 89 ? -6.198 10.607 0.879 1.00 74.81 89 ASN A CA 1
ATOM 694 C C . ASN A 1 89 ? -5.981 10.694 -0.641 1.00 74.81 89 ASN A C 1
ATOM 696 O O . ASN A 1 89 ? -4.964 11.187 -1.114 1.00 74.81 89 ASN A O 1
ATOM 700 N N . SER A 1 90 ? -6.909 10.161 -1.431 1.00 57.28 90 SER A N 1
ATOM 701 C CA . SER A 1 90 ? -6.818 10.177 -2.896 1.00 57.28 90 SER A CA 1
ATOM 702 C C . SER A 1 90 ? -8.008 10.915 -3.506 1.00 57.28 90 SER A C 1
ATOM 704 O O . SER A 1 90 ? -9.147 10.653 -3.113 1.00 57.28 90 SER A O 1
ATOM 706 N N . VAL A 1 91 ? -7.781 11.759 -4.521 1.00 47.31 91 VAL A N 1
ATOM 707 C CA . VAL A 1 91 ? -8.841 12.180 -5.457 1.00 47.31 91 VAL A CA 1
ATOM 708 C C . VAL A 1 91 ? -9.288 10.933 -6.225 1.00 47.31 91 VAL A C 1
ATOM 710 O O . VAL A 1 91 ? -8.737 10.594 -7.266 1.00 47.31 91 VAL A O 1
ATOM 713 N N . VAL A 1 92 ? -10.257 10.192 -5.688 1.00 48.81 92 VAL A N 1
ATOM 714 C CA . VAL A 1 92 ? -10.885 9.063 -6.385 1.00 48.81 92 VAL A CA 1
ATOM 715 C C . VAL A 1 92 ? -12.306 9.456 -6.756 1.00 48.81 92 VAL A C 1
ATOM 717 O O . VAL A 1 92 ? -13.199 9.575 -5.917 1.00 48.81 92 VAL A O 1
ATOM 720 N N . THR A 1 93 ? -12.513 9.645 -8.057 1.00 36.38 93 THR A N 1
ATOM 721 C CA . THR A 1 93 ? -13.816 9.817 -8.697 1.00 36.38 93 THR A CA 1
ATOM 722 C C . THR A 1 93 ? -14.642 8.535 -8.520 1.00 36.38 93 THR A C 1
ATOM 724 O O . THR A 1 93 ? -14.507 7.583 -9.278 1.00 36.38 93 THR A O 1
ATOM 727 N N . ARG A 1 94 ? -15.500 8.535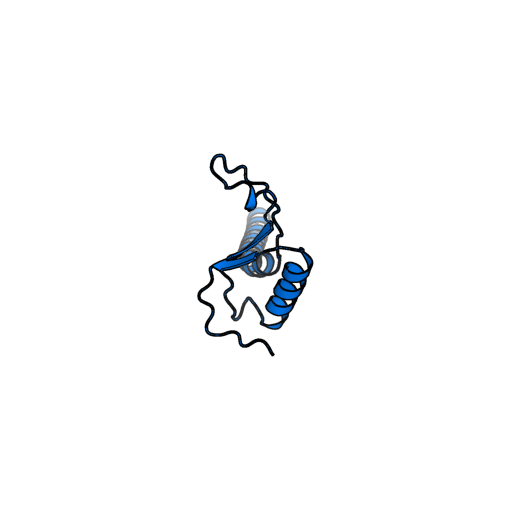 -7.491 1.00 30.83 94 ARG A N 1
ATOM 728 C CA . ARG A 1 94 ? -16.657 7.649 -7.238 1.00 30.83 94 ARG A CA 1
ATOM 729 C C . ARG A 1 94 ? -16.389 6.131 -7.253 1.00 30.83 94 ARG A C 1
ATOM 731 O O . ARG A 1 94 ? -16.469 5.472 -8.284 1.00 30.83 94 ARG A O 1
ATOM 738 N N . MET A 1 95 ? -16.267 5.540 -6.063 1.00 33.03 95 MET A N 1
ATOM 739 C CA . MET A 1 95 ? -16.468 4.099 -5.854 1.00 33.03 95 MET A CA 1
ATOM 740 C C . MET A 1 95 ? -17.879 3.844 -5.309 1.00 33.03 95 MET A C 1
ATOM 742 O O . MET A 1 95 ? -18.277 4.422 -4.301 1.00 33.03 95 MET A O 1
ATOM 746 N N . LYS A 1 96 ? -18.647 2.983 -5.987 1.00 29.48 96 LYS A N 1
ATOM 747 C CA . LYS A 1 96 ? -19.918 2.442 -5.489 1.00 29.48 96 LYS A CA 1
ATOM 748 C C . LYS A 1 96 ? -19.650 1.004 -5.058 1.00 29.48 96 LYS A C 1
ATOM 750 O O . LYS A 1 96 ? -19.385 0.157 -5.910 1.00 29.48 96 LYS A O 1
ATOM 755 N N . ALA A 1 97 ? -19.677 0.758 -3.753 1.00 33.34 97 ALA A N 1
ATOM 756 C CA . ALA A 1 97 ? -19.751 -0.593 -3.222 1.00 33.34 97 ALA A CA 1
ATOM 757 C C . ALA A 1 97 ? -21.107 -1.195 -3.630 1.00 33.34 97 ALA A C 1
ATOM 759 O O . ALA A 1 97 ? -22.143 -0.533 -3.507 1.00 33.34 97 ALA A O 1
ATOM 760 N N . ARG A 1 98 ? -21.080 -2.405 -4.185 1.00 35.66 98 ARG A N 1
ATOM 761 C CA . ARG A 1 98 ? -22.208 -3.335 -4.162 1.00 35.66 98 ARG A CA 1
ATOM 762 C C . ARG A 1 98 ? -21.849 -4.435 -3.185 1.00 35.66 98 ARG A C 1
ATOM 764 O O . ARG A 1 98 ? -20.651 -4.796 -3.181 1.00 35.66 98 ARG A O 1
#

pLDDT: mean 82.68, std 16.0, range [29.48, 96.12]

Sequence (98 aa):
MQRVSRRKFVGQILGVTAITAFAGYPVWETRHLLINRLSVALPRLPESLSGLKIAFLADIHVGPFLSVRYLRQVVDRVNSLGADLIALNSVVTRMKAR

Secondary structure (DSSP, 8-state):
-PPPPHHHHHHHHHHHHHHHHHHHHHHHHTT-----------TT--GGGTT--EEEEE----BTTB-HHHHHHHHHHHHTT--SEEEEES--------

Mean predicted aligned error: 9.45 Å

Solvent-accessible surface area (backbone atoms only — not comparable to full-atom values): 6531 Å² total; per-residue (Å²): 134,86,79,77,50,70,68,57,52,51,50,50,52,52,49,53,52,52,52,51,51,62,69,45,42,63,67,54,56,71,71,59,88,80,85,84,87,79,90,80,89,60,99,82,60,58,74,93,57,64,86,69,41,70,43,78,46,62,74,64,65,81,48,100,84,34,49,72,70,55,52,50,54,52,50,56,53,54,68,71,65,72,48,82,41,80,46,74,66,42,92,66,90,77,85,82,86,128

Radius of gyration: 22.45 Å; Cα contacts (8 Å, |Δi|>4): 52; chains: 1; bounding box: 60×22×67 Å